Protein 3OMS (pdb70)

Sequence (124 aa):
QKITTFLLFEGKAEEANFYTSLFDQSEIVSISSRYDENNGPGKEGTVIHHATFTLNGQQEFCIDSYVNHNFTFTPASLYVTCEETEEEIDTVFHHKLAQDGAILPLGSSYPFSKKFGWLNDKYGVSWQLTLA

B-factor: mean 37.19, std 12.02, range [14.44, 88.49]

Foldseek 3Di:
DPDAAEFAAACVVVVVLQQVLAPPKFWDDWDFDPPPDLADGGFTPDTWMDHNNGIYYGNDSDDDPDHDDQVAAEEEDADPVSQVVNVVSQCVCWAWCDWACDPVARTKGWIQGNRRHIYIYGYD

Structure (mmCIF, N/CA/C/O backbone):
data_3OMS
#
_entry.id   3OMS
#
_cell.length_a   62.302
_cell.length_b   62.302
_cell.length_c   90.654
_cell.angle_alpha   90.000
_cell.angle_beta   90.000
_cell.angle_gamma   90.000
#
_symmetry.space_group_name_H-M   'P 41 21 2'
#
loop_
_entity.id
_entity.type
_entity.pdbx_description
1 polymer 'PhnB protein'
2 non-polymer 1,2-ETHANEDIOL
3 water water
#
loop_
_atom_site.group_PDB
_atom_site.id
_atom_site.type_symbol
_atom_site.label_atom_id
_atom_site.label_alt_id
_atom_site.label_comp_id
_atom_site.label_asym_id
_atom_site.label_entity_id
_atom_site.label_seq_id
_atom_site.pdbx_PDB_ins_code
_atom_site.Cartn_x
_atom_site.Cartn_y
_atom_site.Cartn_z
_atom_site.occupancy
_atom_site.B_iso_or_equiv
_atom_site.auth_seq_id
_atom_site.auth_comp_id
_atom_site.auth_asym_id
_atom_site.auth_atom_id
_atom_site.pdbx_PDB_model_num
ATOM 1 N N . GLN A 1 9 ? 23.601 13.476 44.274 1.00 46.68 6 GLN A N 1
ATOM 2 C CA . GLN A 1 9 ? 22.204 13.019 44.825 1.00 43.43 6 GLN A CA 1
ATOM 3 C C . GLN A 1 9 ? 22.105 11.633 45.529 1.00 42.36 6 GLN A C 1
ATOM 4 O O .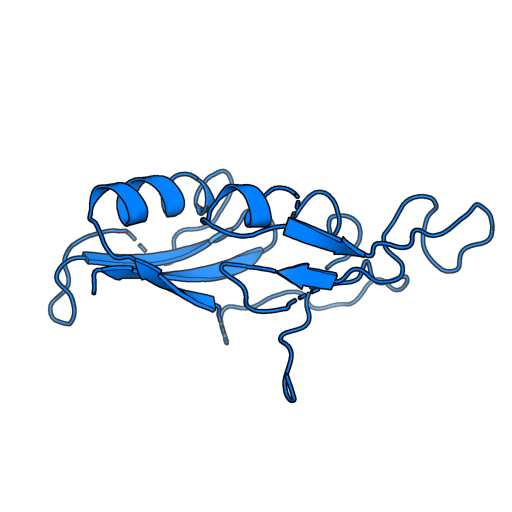 GLN A 1 9 ? 22.093 10.574 44.900 1.00 44.10 6 GLN A O 1
ATOM 10 N N . LYS A 1 10 ? 21.981 11.596 46.853 1.00 39.87 7 LYS A N 1
ATOM 11 C CA . LYS A 1 10 ? 22.041 10.319 47.543 1.00 39.09 7 LYS A CA 1
ATOM 12 C C . LYS A 1 10 ? 20.788 9.444 47.342 1.00 36.26 7 LYS A C 1
ATOM 13 O O . LYS A 1 10 ? 20.875 8.211 47.258 1.00 36.47 7 LYS A O 1
ATOM 19 N N . ILE A 1 11 ? 19.638 10.092 47.370 1.00 33.78 8 ILE A N 1
ATOM 20 C CA . ILE A 1 11 ? 18.346 9.419 47.228 1.00 31.01 8 ILE A CA 1
ATOM 21 C C . ILE A 1 11 ? 17.640 9.928 45.971 1.00 28.69 8 ILE A C 1
ATOM 22 O O . ILE A 1 11 ? 17.436 11.166 45.748 1.00 28.50 8 ILE A O 1
ATOM 27 N N . THR A 1 12 ? 17.357 8.971 45.098 1.00 26.17 9 THR A N 1
ATOM 28 C CA . THR A 1 12 ? 16.736 9.230 43.830 1.00 25.33 9 THR A CA 1
ATOM 29 C C . THR A 1 12 ? 15.405 8.506 43.734 1.00 24.20 9 THR A C 1
ATOM 30 O O . THR A 1 12 ? 15.333 7.279 43.914 1.00 24.82 9 THR A O 1
ATOM 34 N N . THR A 1 13 ? 14.361 9.252 43.464 1.00 22.97 10 THR A N 1
ATOM 35 C CA . THR A 1 13 ? 13.050 8.642 43.274 1.00 22.95 10 THR A CA 1
ATOM 36 C C . THR A 1 13 ? 13.004 7.882 41.928 1.00 22.87 10 THR A C 1
ATOM 37 O O . THR A 1 13 ? 13.459 8.400 40.905 1.00 22.91 10 THR A O 1
ATOM 41 N N . PHE A 1 14 ? 12.489 6.634 41.955 1.00 22.12 11 PHE A N 1
ATOM 42 C CA . PHE A 1 14 ? 12.707 5.613 40.938 1.00 21.31 11 PHE A CA 1
ATOM 43 C C . PHE A 1 14 ? 11.324 5.045 40.574 1.00 24.19 11 PHE A C 1
ATOM 44 O O . PHE A 1 14 ? 10.577 4.500 41.438 1.00 23.80 11 PHE A O 1
ATOM 52 N N . LEU A 1 15 ? 10.963 5.206 39.301 1.00 23.53 12 LEU A N 1
ATOM 53 C CA A LEU A 1 15 ? 9.660 4.802 38.815 0.60 24.43 12 LEU A CA 1
ATOM 54 C CA B LEU A 1 15 ? 9.656 4.795 38.798 0.40 24.34 12 LEU A CA 1
ATOM 55 C C . LEU A 1 15 ? 9.760 3.556 37.920 1.00 25.16 12 LEU A C 1
ATOM 56 O O . LEU A 1 15 ? 10.522 3.521 36.946 1.00 25.74 12 LEU A O 1
ATOM 73 N N . PHE A 1 17 ? 7.728 1.301 35.400 1.00 28.87 14 PHE A N 1
ATOM 74 C CA . PHE A 1 17 ? 6.662 1.203 34.424 1.00 29.95 14 PHE A CA 1
ATOM 75 C C . PHE A 1 17 ? 6.667 -0.199 33.827 1.00 31.90 14 PHE A C 1
ATOM 76 O O . PHE A 1 17 ? 7.564 -1.013 34.122 1.00 32.02 14 PHE A O 1
ATOM 84 N N . GLU A 1 18 ? 5.644 -0.529 33.020 1.00 34.61 15 GLU A N 1
ATOM 85 C CA . GLU A 1 18 ? 5.631 -1.799 32.271 1.00 36.92 15 GLU A CA 1
ATOM 86 C C . GLU A 1 18 ? 5.468 -1.579 30.756 1.00 38.29 15 GLU A C 1
ATOM 87 O O . GLU A 1 18 ? 4.661 -2.250 30.097 1.00 40.09 15 GLU A O 1
ATOM 93 N N . GLY A 1 19 ? 6.248 -0.657 30.203 1.00 37.51 16 GLY A N 1
ATOM 94 C CA . GLY A 1 19 ? 6.211 -0.399 28.761 1.00 38.60 16 GLY A CA 1
ATOM 95 C C . GLY A 1 19 ? 6.076 1.055 28.393 1.00 36.48 16 GLY A C 1
ATOM 96 O O . GLY A 1 19 ? 6.283 1.395 27.252 1.00 38.59 16 GLY A O 1
ATOM 97 N N . LYS A 1 20 ? 5.746 1.909 29.340 1.00 33.82 17 LYS A N 1
ATOM 98 C CA . LYS A 1 20 ? 5.508 3.324 29.065 1.00 33.15 17 LYS A CA 1
ATOM 99 C C . LYS A 1 20 ? 6.600 4.295 29.590 1.00 31.21 17 LYS A C 1
ATOM 100 O O . LYS A 1 20 ? 6.380 5.512 29.565 1.00 30.09 17 LYS A O 1
ATOM 106 N N . ALA A 1 21 ? 7.744 3.776 30.049 1.00 29.47 18 ALA A N 1
ATOM 107 C CA . ALA A 1 21 ? 8.753 4.622 30.712 1.00 29.32 18 ALA A CA 1
ATOM 108 C C . ALA A 1 21 ? 9.164 5.782 29.795 1.00 28.89 18 ALA A C 1
ATOM 109 O O . ALA A 1 21 ? 9.233 6.939 30.207 1.00 28.42 18 ALA A O 1
ATOM 111 N N . GLU A 1 22 ? 9.487 5.449 28.545 1.00 31.84 19 GLU A N 1
ATOM 112 C CA . GLU A 1 22 ? 10.067 6.439 27.652 1.00 31.26 19 GLU A CA 1
ATOM 113 C C . GLU A 1 22 ? 9.021 7.510 27.330 1.00 31.96 19 GLU A C 1
ATOM 114 O O . GLU A 1 22 ? 9.323 8.716 27.395 1.00 31.09 19 GLU A O 1
ATOM 120 N N . GLU A 1 23 ? 7.790 7.079 26.997 1.00 31.52 20 GLU A N 1
ATOM 121 C CA . GLU A 1 23 ? 6.720 8.030 26.753 1.00 32.69 20 GLU A CA 1
ATOM 122 C C . GLU A 1 23 ? 6.491 8.925 27.982 1.00 30.47 20 GLU A C 1
ATOM 123 O O . GLU A 1 23 ? 6.292 10.135 27.867 1.00 29.39 20 GLU A O 1
ATOM 129 N N . ALA A 1 24 ? 6.513 8.312 29.159 1.00 30.21 21 ALA A N 1
ATOM 130 C CA . ALA A 1 24 ? 6.237 9.020 30.402 1.00 29.01 21 ALA A CA 1
ATOM 131 C C . ALA A 1 24 ? 7.282 10.053 30.677 1.00 27.85 21 ALA A C 1
ATOM 132 O O . ALA A 1 24 ? 6.973 11.230 30.971 1.00 27.82 21 ALA A O 1
ATOM 142 N N . ASN A 1 26 ? 9.356 11.458 28.442 1.00 30.57 23 ASN A N 1
ATOM 143 C CA . ASN A 1 26 ? 9.207 12.537 27.470 1.00 33.03 23 ASN A CA 1
ATOM 144 C C . ASN A 1 26 ? 8.090 13.507 27.877 1.00 32.17 23 ASN A C 1
ATOM 145 O O . ASN A 1 26 ? 8.229 14.733 27.745 1.00 33.61 23 ASN A O 1
ATOM 150 N N . PHE A 1 27 ? 7.004 12.964 28.414 1.00 31.61 24 PHE A N 1
ATOM 151 C CA . PHE A 1 27 ? 5.880 13.786 28.894 1.00 31.06 24 PHE A CA 1
ATOM 152 C C . PHE A 1 27 ? 6.294 14.622 30.072 1.00 30.29 24 PHE A C 1
ATOM 153 O O . PHE A 1 27 ? 6.128 15.849 30.044 1.00 30.70 24 PHE A O 1
ATOM 161 N N . TYR A 1 28 ? 6.918 14.001 31.078 1.00 28.46 25 TYR A N 1
ATOM 162 C CA . TYR A 1 28 ? 7.251 14.729 32.323 1.00 28.01 25 TYR A CA 1
ATOM 163 C C . TYR A 1 28 ? 8.271 15.835 32.088 1.00 29.01 25 TYR A C 1
ATOM 164 O O . TYR A 1 28 ? 8.148 16.940 32.607 1.00 29.50 25 TYR A O 1
ATOM 173 N N . THR A 1 29 ? 9.281 15.548 31.286 1.00 30.12 26 THR A N 1
ATOM 174 C CA . THR A 1 29 ? 10.314 16.532 31.064 1.00 31.09 26 THR A CA 1
ATOM 175 C C . THR A 1 29 ? 9.783 17.732 30.250 1.00 33.17 26 THR A C 1
ATOM 176 O O . THR A 1 29 ? 10.418 18.766 30.221 1.00 34.14 26 THR A O 1
ATOM 180 N N . SER A 1 30 ? 8.622 17.608 29.615 1.00 35.07 27 SER A N 1
ATOM 181 C CA . SER A 1 30 ? 8.000 18.755 28.924 1.00 36.87 27 SER A CA 1
ATOM 182 C C . SER A 1 30 ? 7.222 19.728 29.835 1.00 38.12 27 SER A C 1
ATOM 183 O O . SER A 1 30 ? 6.819 20.825 29.383 1.00 39.57 27 SER A O 1
ATOM 186 N N . LEU A 1 31 ? 7.028 19.369 31.102 1.00 36.42 28 LEU A N 1
ATOM 187 C CA . LEU A 1 31 ? 6.110 20.076 31.981 1.00 37.52 28 LEU A CA 1
ATOM 188 C C . LEU A 1 31 ? 6.783 21.110 32.843 1.00 39.38 28 LEU A C 1
ATOM 189 O O . LEU A 1 31 ? 6.119 21.993 33.377 1.00 39.05 28 LEU A O 1
ATOM 194 N N . PHE A 1 32 ? 8.101 20.976 33.028 1.00 39.78 29 PHE A N 1
ATOM 195 C CA . PHE A 1 32 ? 8.827 21.837 33.938 1.00 40.62 29 PHE A CA 1
ATOM 196 C C . PHE A 1 32 ? 10.073 22.387 33.268 1.00 42.00 29 PHE A C 1
ATOM 197 O O . PHE A 1 32 ? 10.665 21.755 32.377 1.00 41.30 29 PHE A O 1
ATOM 205 N N . ASP A 1 33 ? 10.465 23.574 33.706 1.00 43.49 30 ASP A N 1
ATOM 206 C CA . ASP A 1 33 ? 11.706 24.160 33.259 1.00 45.22 30 ASP A CA 1
ATOM 207 C C . ASP A 1 33 ? 12.867 23.295 33.711 1.00 43.22 30 ASP A C 1
ATOM 208 O O . ASP A 1 33 ? 12.789 22.680 34.779 1.00 40.73 30 ASP A O 1
ATOM 213 N N . GLN A 1 34 ? 13.930 23.290 32.895 1.00 42.52 31 GLN A N 1
ATOM 214 C CA . GLN A 1 34 ? 15.206 22.637 33.205 1.00 41.55 31 GLN A CA 1
ATOM 215 C C . GLN A 1 34 ? 15.010 21.172 33.532 1.00 37.14 31 GLN A C 1
ATOM 216 O O . GLN A 1 34 ? 15.479 20.646 34.559 1.00 35.09 31 GLN A O 1
ATOM 222 N N . SER A 1 35 ? 14.328 20.515 32.602 1.00 34.35 32 SER A N 1
ATOM 223 C CA . SER A 1 35 ? 14.056 19.096 32.714 1.00 32.24 32 SER A CA 1
ATOM 224 C C . SER A 1 35 ? 14.463 18.422 31.413 1.00 32.59 32 SER A C 1
ATOM 225 O O . SER A 1 35 ? 14.019 18.827 30.312 1.00 33.61 32 SER A O 1
ATOM 228 N N . GLU A 1 36 ? 15.303 17.405 31.498 1.00 31.33 33 GLU A N 1
ATOM 229 C CA . GLU A 1 36 ? 15.694 16.690 30.279 1.00 31.61 33 GLU A CA 1
ATOM 230 C C . GLU A 1 36 ? 16.037 15.252 30.535 1.00 29.87 33 GLU A C 1
ATOM 231 O O . GLU A 1 36 ? 16.369 14.849 31.661 1.00 28.73 33 GLU A O 1
ATOM 237 N N . ILE A 1 37 ? 15.965 14.474 29.477 1.00 29.38 34 ILE A N 1
ATOM 238 C CA . ILE A 1 37 ? 16.479 13.131 29.520 1.00 29.67 34 ILE A CA 1
ATOM 239 C C . ILE A 1 37 ? 18.001 13.202 29.544 1.00 27.47 34 ILE A C 1
ATOM 240 O O . ILE A 1 37 ? 18.589 13.969 28.807 1.00 27.76 34 ILE A O 1
ATOM 245 N N . VAL A 1 38 ? 18.591 12.499 30.508 1.00 26.40 35 VAL A N 1
ATOM 246 C CA . VAL A 1 38 ? 20.051 12.431 30.692 1.00 27.82 35 VAL A CA 1
ATOM 247 C C . VAL A 1 38 ? 20.658 11.225 29.956 1.00 28.29 35 VAL A C 1
ATOM 248 O O . VAL A 1 38 ? 21.642 11.356 29.198 1.00 29.63 35 VAL A O 1
ATOM 252 N N . SER A 1 39 ? 20.093 10.046 30.227 1.00 28.25 36 SER A N 1
ATOM 253 C CA . SER A 1 39 ? 20.589 8.784 29.671 1.00 29.67 36 SER A CA 1
ATOM 254 C C . SER A 1 39 ? 19.444 7.824 29.491 1.00 29.77 36 SER A C 1
ATOM 255 O O . SER A 1 39 ? 18.471 7.851 30.269 1.00 28.22 36 SER A O 1
ATOM 258 N N . ILE A 1 40 ? 19.539 6.964 28.486 1.00 30.08 37 ILE A N 1
ATOM 259 C CA . ILE A 1 40 ? 18.472 5.963 28.271 1.00 30.61 37 ILE A CA 1
ATOM 260 C C . ILE A 1 40 ? 19.071 4.765 27.571 1.00 32.92 37 ILE A C 1
ATOM 261 O O . ILE A 1 40 ? 19.794 4.928 26.569 1.00 33.39 37 ILE A O 1
ATOM 266 N N . SER A 1 41 ? 18.858 3.566 28.117 1.00 33.62 38 SER A N 1
ATOM 267 C CA A SER A 1 41 ? 19.213 2.335 27.397 0.60 36.66 38 SER A CA 1
ATOM 268 C CA B SER A 1 41 ? 19.225 2.336 27.411 0.40 35.88 38 SER A CA 1
ATOM 269 C C . SER A 1 41 ? 17.953 1.492 27.230 1.00 36.79 38 SER A C 1
ATOM 270 O O . SER A 1 41 ? 17.081 1.477 28.110 1.00 34.73 38 SER A O 1
ATOM 275 N N . ARG A 1 42 ? 17.848 0.841 26.066 1.00 39.12 39 ARG A N 1
ATOM 276 C CA . ARG A 1 42 ? 16.658 0.106 25.640 1.00 39.93 39 ARG A CA 1
ATOM 277 C C . ARG A 1 42 ? 17.017 -1.322 25.291 1.00 42.78 39 ARG A C 1
ATOM 278 O O . ARG A 1 42 ? 18.100 -1.575 24.772 1.00 42.59 39 ARG A O 1
ATOM 286 N N . TYR A 1 43 ? 16.085 -2.239 25.545 1.00 43.90 40 TYR A N 1
ATOM 287 C CA . TYR A 1 43 ? 16.308 -3.646 25.312 1.00 47.81 40 TYR A CA 1
ATOM 288 C C . TYR A 1 43 ? 16.425 -3.880 23.821 1.00 50.66 40 TYR A C 1
ATOM 289 O O . TYR A 1 43 ? 15.602 -3.368 23.046 1.00 50.83 40 TYR A O 1
ATOM 298 N N . ASP A 1 44 ? 17.441 -4.633 23.432 1.00 55.43 41 ASP A N 1
ATOM 299 C CA . ASP A 1 44 ? 17.541 -5.113 22.041 1.00 59.54 41 ASP A CA 1
ATOM 300 C C . ASP A 1 44 ? 16.675 -6.366 21.838 1.00 62.60 41 ASP A C 1
ATOM 301 O O . ASP A 1 44 ? 15.832 -6.683 22.681 1.00 60.84 41 ASP A O 1
ATOM 306 N N . GLU A 1 45 ? 16.908 -7.080 20.721 1.00 66.80 42 GLU A N 1
ATOM 307 C CA . GLU A 1 45 ? 16.083 -8.237 20.288 1.00 70.43 42 GLU A CA 1
ATOM 308 C C . GLU A 1 45 ? 16.039 -9.457 21.240 1.00 71.35 42 GLU A C 1
ATOM 309 O O . GLU A 1 45 ? 15.070 -10.236 21.196 1.00 72.63 42 GLU A O 1
ATOM 315 N N . ASN A 1 46 ? 17.071 -9.608 22.082 1.00 70.96 43 ASN A N 1
ATOM 316 C CA A ASN A 1 46 ? 17.182 -10.763 22.984 0.60 72.05 43 ASN A CA 1
ATOM 317 C CA B ASN A 1 46 ? 17.214 -10.754 22.991 0.40 71.65 43 ASN A CA 1
ATOM 318 C C . ASN A 1 46 ? 16.852 -10.474 24.469 1.00 69.45 43 ASN A C 1
ATOM 319 O O . ASN A 1 46 ? 17.259 -11.228 25.368 1.00 70.39 43 ASN A O 1
ATOM 328 N N . GLY A 1 47 ? 16.107 -9.395 24.736 1.00 65.66 44 GLY A N 1
ATOM 329 C CA . GLY A 1 47 ? 15.535 -9.185 26.070 1.00 63.33 44 GLY A CA 1
ATOM 330 C C . GLY A 1 47 ? 16.501 -9.070 27.244 1.00 61.60 44 GLY A C 1
ATOM 331 O O . GLY A 1 47 ? 17.662 -8.723 27.047 1.00 61.90 44 GLY A O 1
ATOM 332 N N . PRO A 1 48 ? 16.047 -9.408 28.475 1.00 59.65 45 PRO A N 1
ATOM 333 C CA . PRO A 1 48 ? 14.791 -10.026 28.910 1.00 58.89 45 PRO A CA 1
ATOM 334 C C . PRO A 1 48 ? 13.495 -9.197 28.782 1.00 56.98 45 PRO A C 1
ATOM 335 O O . PRO A 1 48 ? 12.408 -9.773 28.744 1.00 57.24 45 PRO A O 1
ATOM 339 N N . GLY A 1 49 ? 13.583 -7.872 28.733 1.00 53.29 46 GLY A N 1
ATOM 340 C CA . GLY A 1 49 ? 12.393 -7.049 28.443 1.00 51.66 46 GLY A CA 1
ATOM 341 C C . GLY A 1 49 ? 12.076 -6.975 26.947 1.00 52.43 46 GLY A C 1
ATOM 342 O O . GLY A 1 49 ? 12.884 -7.320 26.109 1.00 52.12 46 GLY A O 1
ATOM 343 N N . LYS A 1 50 ? 10.880 -6.510 26.617 1.00 52.82 47 LYS A N 1
ATOM 344 C CA . LYS A 1 50 ? 10.452 -6.413 25.208 1.00 54.63 47 LYS A CA 1
ATOM 345 C C . LYS A 1 50 ? 11.319 -5.398 24.484 1.00 53.26 47 LYS A C 1
ATOM 346 O O . LYS A 1 50 ? 11.809 -4.437 25.099 1.00 50.10 47 LYS A O 1
ATOM 352 N N . GLU A 1 51 ? 11.509 -5.618 23.184 1.00 54.64 48 GLU A N 1
ATOM 353 C CA . GLU A 1 51 ? 12.473 -4.836 22.409 1.00 54.24 48 GLU A CA 1
ATOM 354 C C . GLU A 1 51 ? 12.011 -3.409 22.334 1.00 51.24 48 GLU A C 1
ATOM 355 O O . GLU A 1 51 ? 10.824 -3.148 22.201 1.00 50.87 48 GLU A O 1
ATOM 361 N N . GLY A 1 52 ? 12.952 -2.480 22.490 1.00 50.09 49 GLY A N 1
ATOM 362 C CA . GLY A 1 52 ? 12.635 -1.034 22.536 1.00 46.93 49 GLY A CA 1
ATOM 363 C C . GLY A 1 52 ? 12.218 -0.437 23.877 1.00 43.09 49 GLY A C 1
ATOM 364 O O . GLY A 1 52 ? 12.175 0.781 24.011 1.00 40.79 49 GLY A O 1
ATOM 365 N N . THR A 1 53 ? 11.860 -1.276 24.852 1.00 41.98 50 THR A N 1
ATOM 366 C CA . THR A 1 53 ? 11.497 -0.785 26.179 1.00 39.01 50 THR A CA 1
ATOM 367 C C . THR A 1 53 ? 12.760 -0.400 26.970 1.00 37.54 50 THR A C 1
ATOM 368 O O . THR A 1 53 ? 13.882 -0.827 26.634 1.00 39.33 50 THR A O 1
ATOM 372 N N . VAL A 1 54 ? 12.563 0.378 28.034 1.00 35.63 51 VAL A N 1
ATOM 373 C CA . VAL A 1 54 ? 13.683 0.948 28.801 1.00 34.56 51 VAL A CA 1
ATOM 374 C C . VAL A 1 54 ? 14.304 -0.052 29.790 1.00 34.36 51 VAL A C 1
ATOM 375 O O . VAL A 1 54 ? 13.646 -0.542 30.736 1.00 34.28 51 VAL A O 1
ATOM 379 N N . ILE A 1 55 ? 15.582 -0.337 29.588 1.00 34.63 52 ILE A N 1
ATOM 380 C CA . ILE A 1 55 ? 16.373 -1.034 30.577 1.00 35.03 52 ILE A CA 1
ATOM 381 C C . ILE A 1 55 ? 16.554 -0.150 31.816 1.00 33.67 52 ILE A C 1
ATOM 382 O O . ILE A 1 55 ? 16.237 -0.539 32.948 1.00 32.40 52 ILE A O 1
ATOM 387 N N . HIS A 1 56 ? 17.096 1.045 31.586 1.00 32.87 53 HIS A N 1
ATOM 388 C CA A HIS A 1 56 ? 17.244 2.050 32.627 0.70 32.08 53 HIS A CA 1
ATOM 389 C CA B HIS A 1 56 ? 17.115 2.061 32.597 0.30 31.52 53 HIS A CA 1
ATOM 390 C C . HIS A 1 56 ? 17.310 3.405 31.942 1.00 30.85 53 HIS A C 1
ATOM 391 O O . HIS A 1 56 ? 17.843 3.497 30.833 1.00 30.05 53 HIS A O 1
ATOM 404 N N . ALA A 1 57 ? 16.763 4.420 32.598 1.00 29.36 54 ALA A N 1
ATO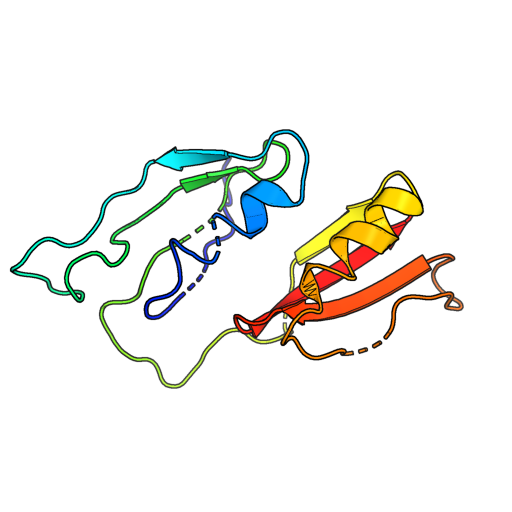M 405 C CA . ALA A 1 57 ? 16.866 5.809 32.136 1.00 28.13 54 ALA A CA 1
ATOM 406 C C . ALA A 1 57 ? 16.934 6.752 33.329 1.00 27.39 54 ALA A C 1
ATOM 407 O O . ALA A 1 57 ? 16.307 6.494 34.385 1.00 26.56 54 ALA A O 1
ATOM 409 N N . THR A 1 58 ? 17.699 7.838 33.159 1.00 27.39 55 THR A N 1
ATOM 410 C CA . THR A 1 58 ? 17.821 8.918 34.144 1.00 27.15 55 THR A CA 1
ATOM 411 C C . THR A 1 58 ? 17.373 10.182 33.476 1.00 27.63 55 THR A C 1
ATOM 412 O O . THR A 1 58 ? 17.706 10.438 32.327 1.00 27.32 55 THR A O 1
ATOM 416 N N . PHE A 1 59 ? 16.570 10.973 34.188 1.00 26.06 56 PHE A N 1
ATOM 417 C CA . PHE A 1 59 ? 16.118 12.266 33.680 1.00 27.00 56 PHE A CA 1
ATOM 418 C C . PHE A 1 59 ? 16.041 13.240 34.802 1.00 26.95 56 PHE A C 1
ATOM 419 O O . PHE A 1 59 ? 15.984 12.839 35.977 1.00 28.07 56 PHE A O 1
ATOM 427 N N . THR A 1 60 ? 16.000 14.532 34.476 1.00 26.99 57 THR A N 1
ATOM 428 C CA . THR A 1 60 ? 15.851 15.538 35.506 1.00 26.45 57 THR A CA 1
ATOM 429 C C . THR A 1 60 ? 14.452 16.196 35.393 1.00 26.73 57 THR A C 1
ATOM 430 O O . THR A 1 60 ? 13.879 16.295 34.311 1.00 26.40 57 THR A O 1
ATOM 434 N N . LEU A 1 61 ? 13.907 16.584 36.548 1.00 25.90 58 LEU A N 1
ATOM 435 C CA . LEU A 1 61 ? 12.783 17.481 36.621 1.00 26.35 58 LEU A CA 1
ATOM 436 C C . LEU A 1 61 ? 13.226 18.671 37.452 1.00 27.16 58 LEU A C 1
ATOM 437 O O . LEU A 1 61 ? 13.586 18.542 38.643 1.00 26.30 58 LEU A O 1
ATOM 442 N N . ASN A 1 62 ? 13.296 19.827 36.798 1.00 29.29 59 ASN A N 1
ATOM 443 C CA . ASN A 1 62 ? 13.858 21.032 37.385 1.00 31.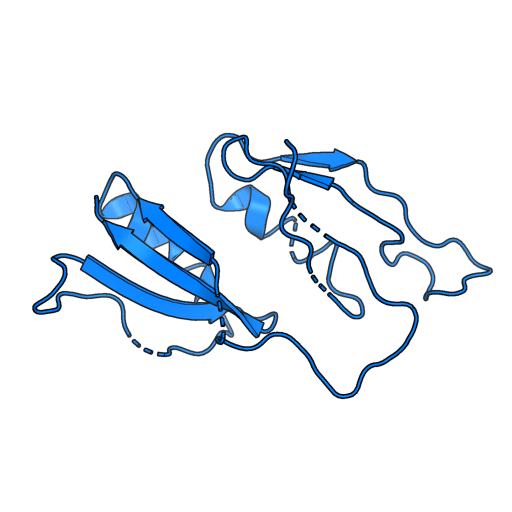13 59 ASN A CA 1
ATOM 444 C C . ASN A 1 62 ? 15.181 20.775 38.044 1.00 31.54 59 ASN A C 1
ATOM 445 O O . ASN A 1 62 ? 15.401 21.215 39.171 1.00 32.11 59 ASN A O 1
ATOM 450 N N . GLY A 1 63 ? 16.072 20.062 37.370 1.00 30.44 60 GLY A N 1
ATOM 451 C CA . GLY A 1 63 ? 17.412 19.880 37.902 1.00 32.65 60 GLY A CA 1
ATOM 452 C C . GLY A 1 63 ? 17.558 18.658 38.813 1.00 31.01 60 GLY A C 1
ATOM 453 O O . GLY A 1 63 ? 18.670 18.252 39.047 1.00 32.18 60 GLY A O 1
ATOM 454 N N . GLN A 1 64 ? 16.446 18.101 39.317 1.00 28.75 61 GLN A N 1
ATOM 455 C CA A GLN A 1 64 ? 16.482 16.956 40.234 0.50 28.02 61 GLN A CA 1
ATOM 456 C CA B GLN A 1 64 ? 16.477 16.953 40.229 0.50 27.80 61 GLN A CA 1
ATOM 457 C C . GLN A 1 64 ? 16.452 15.671 39.429 1.00 25.85 61 GLN A C 1
ATOM 458 O O . GLN A 1 64 ? 15.624 15.524 38.567 1.00 25.50 61 GLN A O 1
ATOM 469 N N . GLU A 1 65 ? 17.351 14.756 39.722 1.00 26.31 62 GLU A N 1
ATOM 470 C CA . GLU A 1 65 ? 17.403 13.504 38.986 1.00 27.79 62 GLU A CA 1
ATOM 471 C C . GLU A 1 65 ? 16.319 12.562 39.469 1.00 26.02 62 GLU A C 1
ATOM 472 O O . GLU A 1 65 ? 16.087 12.459 40.684 1.00 25.17 62 GLU A O 1
ATOM 478 N N . PHE A 1 66 ? 15.690 11.905 38.504 1.00 24.01 63 PHE A N 1
ATOM 479 C CA . PHE A 1 66 ? 14.758 10.790 38.663 1.00 23.13 63 PHE A CA 1
ATOM 480 C C . PHE A 1 66 ? 15.263 9.633 37.811 1.00 24.76 63 PHE A C 1
ATOM 481 O O . PHE A 1 66 ? 16.006 9.840 36.852 1.00 25.19 63 PHE A O 1
ATOM 497 N N . CYS A 1 68 ? 13.951 5.834 35.904 1.00 26.66 65 CYS A N 1
ATOM 498 C CA . CYS A 1 68 ? 12.848 4.915 35.572 1.00 26.45 65 CYS A CA 1
ATOM 499 C C . CYS A 1 68 ? 13.340 3.737 34.800 1.00 27.30 65 CYS A C 1
ATOM 500 O O . CYS A 1 68 ? 14.450 3.730 34.265 1.00 28.00 65 CYS A O 1
ATOM 503 N N . ILE A 1 69 ? 12.519 2.677 34.817 1.00 28.70 66 ILE A N 1
ATOM 504 C CA . ILE A 1 69 ? 12.708 1.514 34.000 1.00 28.39 66 ILE A CA 1
ATOM 505 C C . ILE A 1 69 ? 11.360 1.040 33.453 1.00 29.29 66 ILE A C 1
ATOM 506 O O . ILE A 1 69 ? 10.323 1.407 34.001 1.00 29.27 66 ILE A O 1
ATOM 511 N N . ASP A 1 70 ? 11.407 0.176 32.419 1.00 30.22 67 ASP A N 1
ATOM 512 C CA . ASP A 1 70 ? 10.286 -0.686 32.034 1.00 30.92 67 ASP A CA 1
ATOM 513 C C . ASP A 1 70 ? 10.609 -2.059 32.562 1.00 31.83 67 ASP A C 1
ATOM 514 O O . ASP A 1 70 ? 11.579 -2.734 32.110 1.00 34.53 67 ASP A O 1
ATOM 519 N N . SER A 1 71 ? 9.840 -2.479 33.561 1.00 32.89 68 SER A N 1
ATOM 520 C CA . SER A 1 71 ? 10.012 -3.802 34.134 1.00 35.34 68 SER A CA 1
ATOM 521 C C . SER A 1 71 ? 9.902 -4.958 33.099 1.00 38.42 68 SER A C 1
ATOM 522 O O . SER A 1 71 ? 8.946 -5.025 32.338 1.00 37.15 68 SER A O 1
ATOM 525 N N . TYR A 1 72 ? 10.863 -5.874 33.091 1.00 41.80 69 TYR A N 1
ATOM 526 C CA . TYR A 1 72 ? 10.723 -7.074 32.218 1.00 47.16 69 TYR A CA 1
ATOM 527 C C . TYR A 1 72 ? 9.790 -8.155 32.793 1.00 49.57 69 TYR A C 1
ATOM 528 O O . TYR A 1 72 ? 9.584 -9.193 32.169 1.00 52.53 69 TYR A O 1
ATOM 537 N N . VAL A 1 73 ? 9.235 -7.909 33.973 1.00 49.36 70 VAL A N 1
ATOM 538 C CA . VAL A 1 73 ? 8.295 -8.820 34.624 1.00 51.45 70 VAL A CA 1
ATOM 539 C C . VAL A 1 73 ? 7.000 -8.066 34.824 1.00 50.30 70 VAL A C 1
ATOM 540 O O . VAL A 1 73 ? 7.033 -6.910 35.240 1.00 47.90 70 VAL A O 1
ATOM 544 N N . ASN A 1 74 ? 5.866 -8.709 34.573 1.00 52.01 71 ASN A N 1
ATOM 545 C CA . ASN A 1 74 ? 4.575 -8.106 34.901 1.00 51.29 71 ASN A CA 1
ATOM 546 C C . ASN A 1 74 ? 4.310 -8.296 36.381 1.00 50.21 71 ASN A C 1
ATOM 547 O O . ASN A 1 74 ? 4.370 -9.416 36.877 1.00 52.10 71 ASN A O 1
ATOM 552 N N . HIS A 1 75 ? 3.998 -7.211 37.083 1.00 46.47 72 HIS A N 1
ATOM 553 C CA . HIS A 1 75 ? 3.738 -7.284 38.526 1.00 45.16 72 HIS A CA 1
ATOM 554 C C . HIS A 1 75 ? 2.257 -7.170 38.833 1.00 45.38 72 HIS A C 1
ATOM 555 O O . HIS A 1 75 ? 1.475 -6.696 37.991 1.00 45.25 72 HIS A O 1
ATOM 562 N N . ASN A 1 76 ? 1.846 -7.626 40.015 1.00 45.81 73 ASN A N 1
ATOM 563 C CA . ASN A 1 76 ? 0.446 -7.500 40.413 1.00 46.89 73 ASN A CA 1
ATOM 564 C C . ASN A 1 76 ? 0.117 -6.149 41.090 1.00 44.51 73 ASN A C 1
ATOM 565 O O . ASN A 1 76 ? -0.990 -5.932 41.566 1.00 45.77 73 ASN A O 1
ATOM 570 N N . PHE A 1 77 ? 1.057 -5.206 41.052 1.00 41.20 74 PHE A N 1
ATOM 571 C CA . PHE A 1 77 ? 0.852 -3.866 41.622 1.00 37.24 74 PHE A CA 1
ATOM 572 C C . PHE A 1 77 ? 1.247 -2.827 40.610 1.00 35.66 74 PHE A C 1
ATOM 573 O O . PHE A 1 77 ? 1.939 -3.123 39.606 1.00 35.15 74 PHE A O 1
ATOM 581 N N . THR A 1 78 ? 0.887 -1.576 40.892 1.00 33.79 75 THR A N 1
ATOM 582 C CA . THR A 1 78 ? 1.433 -0.448 40.145 1.00 32.56 75 THR A CA 1
ATOM 583 C C . THR A 1 78 ? 1.506 0.735 41.101 1.00 30.48 75 THR A C 1
ATOM 584 O O . THR A 1 78 ? 1.504 0.541 42.320 1.00 30.26 75 THR A O 1
ATOM 588 N N . PHE A 1 79 ? 1.559 1.945 40.567 1.00 28.14 76 PHE A N 1
ATOM 589 C CA . PHE A 1 79 ? 1.656 3.133 41.385 1.00 27.80 76 PHE A CA 1
ATOM 590 C C . PHE A 1 79 ? 0.428 3.292 42.208 1.00 28.46 76 PHE A C 1
ATOM 591 O O . PHE A 1 79 ? -0.676 2.900 41.763 1.00 27.05 76 PHE A O 1
ATOM 599 N N . THR A 1 80 ? 0.600 3.812 43.432 1.00 28.07 77 THR A N 1
ATOM 600 C CA . THR A 1 80 ? -0.536 4.184 44.263 1.00 28.55 77 THR A CA 1
ATOM 601 C C . THR A 1 80 ? -0.317 5.625 44.775 1.00 27.75 77 THR A C 1
ATOM 602 O O . THR A 1 80 ? 0.795 6.163 44.660 1.00 26.95 77 THR A O 1
ATOM 606 N N . PRO A 1 81 ? -1.358 6.226 45.350 1.00 27.08 78 PRO A N 1
ATOM 607 C CA . PRO A 1 81 ? -1.163 7.551 45.945 1.00 26.91 78 PRO A CA 1
ATOM 608 C C . PRO A 1 81 ? -0.372 7.562 47.242 1.00 27.12 78 PRO A C 1
ATOM 609 O O . PRO A 1 81 ? -0.116 8.646 47.758 1.00 26.53 78 PRO A O 1
ATOM 613 N N . ALA A 1 82 ? 0.057 6.396 47.754 1.00 26.26 79 ALA A N 1
ATOM 614 C CA . ALA A 1 82 ? 0.771 6.382 49.040 1.00 26.44 79 ALA A CA 1
ATOM 615 C C . ALA A 1 82 ? 2.135 7.114 48.920 1.00 25.50 79 ALA A C 1
ATOM 616 O O . ALA A 1 82 ? 2.619 7.671 49.909 1.00 26.13 79 ALA A O 1
ATOM 626 N N . SER A 1 84 ? 3.644 9.974 46.505 1.00 24.13 81 SER A N 1
ATOM 627 C CA . SER A 1 84 ? 3.305 10.962 45.476 1.00 23.28 81 SER A CA 1
ATOM 628 C C . SER A 1 84 ? 4.418 12.020 45.277 1.00 22.71 81 SER A C 1
ATOM 629 O O . SER A 1 84 ? 5.363 12.157 46.094 1.00 23.13 81 SER A O 1
ATOM 632 N N . LEU A 1 85 ? 4.298 12.722 44.163 1.00 23.79 82 LEU A N 1
ATOM 633 C CA . LEU A 1 85 ? 5.199 13.805 43.823 1.00 24.34 82 LEU A CA 1
ATOM 634 C C . LEU A 1 85 ? 4.503 15.156 44.058 1.00 24.69 82 LEU A C 1
ATOM 635 O O . LEU A 1 85 ? 3.515 15.480 43.405 1.00 24.68 82 LEU A O 1
ATOM 640 N N . TYR A 1 86 ? 5.021 15.896 45.021 1.00 25.25 83 TYR A N 1
ATOM 641 C CA . TYR A 1 86 ? 4.439 17.122 45.480 1.00 25.89 83 TYR A CA 1
ATOM 642 C C . TYR A 1 86 ? 5.176 18.267 44.794 1.00 28.07 83 TYR A C 1
ATOM 643 O O . TYR A 1 86 ? 6.393 18.462 45.022 1.00 27.64 83 TYR A O 1
ATOM 652 N N . VAL A 1 87 ? 4.426 19.014 43.980 1.00 28.76 84 VAL A N 1
ATOM 653 C CA . VAL A 1 87 ? 5.011 20.072 43.170 1.00 29.78 84 VAL A CA 1
ATOM 654 C C . VAL A 1 87 ? 4.640 21.442 43.688 1.00 30.47 84 VAL A C 1
ATOM 655 O O . VAL A 1 87 ? 3.483 21.739 43.876 1.00 29.90 84 VAL A O 1
ATOM 659 N N . THR A 1 88 ? 5.622 22.295 43.917 1.00 33.18 85 THR A N 1
ATOM 660 C CA . THR A 1 88 ? 5.312 23.653 44.333 1.00 36.22 85 THR A CA 1
ATOM 661 C C . THR A 1 88 ? 5.582 24.563 43.121 1.00 38.15 85 THR A C 1
ATOM 662 O O . THR A 1 88 ? 6.625 24.510 42.521 1.00 37.07 85 THR A O 1
ATOM 666 N N . CYS A 1 89 ? 4.558 25.300 42.715 1.00 40.66 86 CYS A N 1
ATOM 667 C CA . CYS A 1 89 ? 4.554 26.084 41.489 1.00 42.58 86 CYS A CA 1
ATOM 668 C C . CYS A 1 89 ? 4.692 27.539 41.937 1.00 46.07 86 CYS A C 1
ATOM 669 O O . CYS A 1 89 ? 4.197 27.903 43.016 1.00 46.63 86 CYS A O 1
ATOM 672 N N . GLU A 1 90 ? 5.359 28.371 41.134 1.00 48.98 87 GLU A N 1
ATOM 673 C CA A GLU A 1 90 ? 5.620 29.794 41.438 0.50 51.37 87 GLU A CA 1
ATOM 674 C CA B GLU A 1 90 ? 5.573 29.766 41.547 0.50 51.29 87 GLU A CA 1
ATOM 675 C C . GLU A 1 90 ? 4.428 30.685 41.093 1.00 52.46 87 GLU A C 1
ATOM 676 O O . GLU A 1 90 ? 4.183 31.739 41.741 1.00 54.35 87 GLU A O 1
ATOM 687 N N . THR A 1 91 ? 3.718 30.304 40.023 1.00 49.87 88 THR A N 1
ATOM 688 C CA . THR A 1 91 ? 2.598 31.110 39.512 1.00 50.82 88 THR A CA 1
ATOM 689 C C . THR A 1 91 ? 1.346 30.293 39.231 1.00 49.69 88 THR A C 1
ATOM 690 O O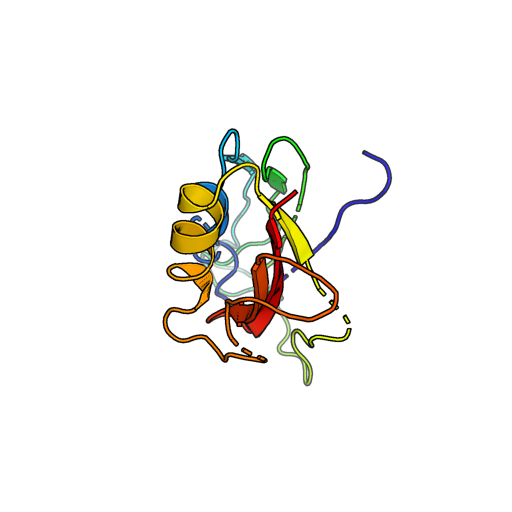 . THR A 1 91 ? 1.418 29.062 38.999 1.00 46.02 88 THR A O 1
ATOM 694 N N . GLU A 1 92 ? 0.219 30.997 39.312 1.00 50.97 89 GLU A N 1
ATOM 695 C CA . GLU A 1 92 ? -1.096 30.495 38.944 1.00 51.37 89 GLU A CA 1
ATOM 696 C C . GLU A 1 92 ? -1.092 29.917 37.544 1.00 49.75 89 GLU A C 1
ATOM 697 O O . GLU A 1 92 ? -1.622 28.834 37.318 1.00 48.34 89 GLU A O 1
ATOM 703 N N . GLU A 1 93 ? -0.473 30.620 36.609 1.00 50.38 90 GLU A N 1
ATOM 704 C CA . GLU A 1 93 ? -0.372 30.119 35.252 1.00 49.79 90 GLU A CA 1
ATOM 705 C C . GLU A 1 93 ? 0.316 28.770 35.205 1.00 45.95 90 GLU A C 1
ATOM 706 O O . GLU A 1 93 ? -0.143 27.864 34.511 1.00 42.42 90 GLU A O 1
ATOM 712 N N . GLU A 1 94 ? 1.427 28.632 35.937 1.00 43.47 91 GLU A N 1
ATOM 713 C CA . GLU A 1 94 ? 2.153 27.394 35.895 1.00 40.73 91 GLU A CA 1
ATOM 714 C C . GLU A 1 94 ? 1.293 26.267 36.477 1.00 37.44 91 GLU A C 1
ATOM 715 O O . GLU A 1 94 ? 1.254 25.188 35.910 1.00 35.06 91 GLU A O 1
ATOM 721 N N . ILE A 1 95 ? 0.651 26.489 37.620 1.00 37.24 92 ILE A N 1
ATOM 722 C CA . ILE A 1 95 ? -0.086 25.404 38.276 1.00 35.25 92 ILE A CA 1
ATOM 723 C C . ILE A 1 95 ? -1.280 24.990 37.406 1.00 34.67 92 ILE A C 1
ATOM 724 O O . ILE A 1 95 ? -1.546 23.784 37.217 1.00 32.14 92 ILE A O 1
ATOM 729 N N . ASP A 1 96 ? -1.953 25.978 36.814 1.00 36.53 93 ASP A N 1
ATOM 730 C CA . ASP A 1 96 ? -3.099 25.731 35.919 1.00 37.71 93 ASP A CA 1
ATOM 731 C C . ASP A 1 96 ? -2.682 24.884 34.732 1.00 37.28 93 ASP A C 1
ATOM 732 O O . ASP A 1 96 ? -3.356 23.897 34.387 1.00 36.90 93 ASP A O 1
ATOM 737 N N . THR A 1 97 ? -1.556 25.245 34.124 1.00 37.38 94 THR A N 1
ATOM 738 C CA . THR A 1 97 ? -1.060 24.537 32.952 1.00 37.58 94 THR A CA 1
ATOM 739 C C . THR A 1 97 ? -0.588 23.132 33.270 1.00 34.63 94 THR A C 1
ATOM 740 O O . THR A 1 97 ? -0.955 22.207 32.565 1.00 34.67 94 THR A O 1
ATOM 744 N N . VAL A 1 98 ? 0.226 22.959 34.310 1.00 33.83 95 VAL A N 1
ATOM 745 C CA . VAL A 1 98 ? 0.752 21.651 34.614 1.00 31.73 95 VAL A CA 1
ATOM 746 C C . VAL A 1 98 ? -0.361 20.708 35.088 1.00 30.08 95 VAL A C 1
ATOM 747 O O . VAL A 1 98 ? -0.395 19.538 34.719 1.00 28.94 95 VAL A O 1
ATOM 751 N N . PHE A 1 99 ? -1.245 21.195 35.936 1.00 29.04 96 PHE A N 1
ATOM 752 C CA . PHE A 1 99 ? -2.348 20.357 36.411 1.00 28.49 96 PHE A CA 1
ATOM 753 C C . PHE A 1 99 ? -3.176 19.802 35.229 1.00 28.63 96 PHE A C 1
ATOM 754 O O . PHE A 1 99 ? -3.439 18.600 35.164 1.00 27.41 96 PHE A O 1
ATOM 762 N N . HIS A 1 100 ? -3.579 20.692 34.327 1.00 30.10 97 HIS A N 1
ATOM 763 C CA A HIS A 1 100 ? -4.429 20.361 33.166 0.50 31.84 97 HIS A CA 1
ATOM 764 C CA B HIS A 1 100 ? -4.449 20.287 33.238 0.50 31.16 97 HIS A CA 1
ATOM 765 C C . HIS A 1 100 ? -3.736 19.337 32.279 1.00 30.89 97 HIS A C 1
ATOM 766 O O . HIS A 1 100 ? -4.352 18.411 31.802 1.00 29.15 97 HIS A O 1
ATOM 779 N N . LYS A 1 101 ? -2.427 19.507 32.106 1.00 29.41 98 LYS A N 1
ATOM 780 C CA . LYS A 1 101 ? -1.693 18.558 31.301 1.00 29.61 98 LYS A CA 1
ATOM 781 C C . LYS A 1 101 ? -1.669 17.178 31.966 1.00 28.25 98 LYS A C 1
ATOM 782 O O . LYS A 1 101 ? -1.909 16.165 31.307 1.00 28.82 98 LYS A O 1
ATOM 788 N N . LEU A 1 102 ? -1.335 17.143 33.258 1.00 26.80 99 LEU A N 1
ATOM 789 C CA . LEU A 1 102 ? -1.244 15.874 34.025 1.00 27.19 99 LEU A CA 1
ATOM 790 C C . LEU A 1 102 ? -2.601 15.179 34.186 1.00 27.71 99 LEU A C 1
ATOM 791 O O . LEU A 1 102 ? -2.670 13.945 34.281 1.00 27.07 99 LEU A O 1
ATOM 796 N N . ALA A 1 103 ? -3.680 15.976 34.213 1.00 28.06 100 ALA A N 1
ATOM 797 C CA . ALA A 1 103 ? -5.038 15.439 34.316 1.00 28.88 100 ALA A CA 1
ATOM 798 C C . ALA A 1 103 ? -5.519 14.679 33.068 1.00 30.54 100 ALA A C 1
ATOM 799 O O . ALA A 1 103 ? -6.507 13.943 33.177 1.00 31.73 100 ALA A O 1
ATOM 801 N N . GLN A 1 104 ? -4.874 14.865 31.895 1.00 31.87 101 GLN A N 1
ATOM 802 C CA . GLN A 1 104 ? -5.389 14.284 30.638 1.00 34.67 101 GLN A CA 1
ATOM 803 C C . GLN A 1 104 ? -5.351 12.765 30.745 1.00 33.47 101 GLN A C 1
ATOM 804 O O . GLN A 1 104 ? -4.303 12.175 31.026 1.00 31.27 101 GLN A O 1
ATOM 810 N N . ASP A 1 105 ? -6.513 12.147 30.623 1.00 33.82 102 ASP A N 1
ATOM 811 C CA . ASP A 1 105 ? -6.687 10.690 30.784 1.00 35.04 102 ASP A CA 1
ATOM 812 C C . ASP A 1 105 ? -6.220 10.202 32.164 1.00 33.80 102 ASP A C 1
ATOM 813 O O . ASP A 1 105 ? -5.886 9.035 32.346 1.00 32.68 102 ASP A O 1
ATOM 818 N N . GLY A 1 106 ? -6.230 11.117 33.135 1.00 32.72 103 GLY A N 1
ATOM 819 C CA . GLY A 1 106 ? -5.878 10.819 34.530 1.00 30.85 103 GLY A CA 1
ATOM 820 C C . GLY A 1 106 ? -7.116 10.695 35.384 1.00 31.20 103 GLY A C 1
ATOM 821 O O . GLY A 1 106 ? -8.214 10.512 34.888 1.00 31.32 103 GLY A O 1
ATOM 822 N N . ALA A 1 107 ? -6.926 10.720 36.689 1.00 28.77 104 ALA A N 1
ATOM 823 C CA . ALA A 1 107 ? -7.985 10.537 37.636 1.00 29.69 104 ALA A CA 1
ATOM 824 C C . ALA A 1 107 ? -7.812 11.654 38.662 1.00 28.74 104 ALA A C 1
ATOM 825 O O . ALA A 1 107 ? -6.719 11.871 39.171 1.00 26.88 104 ALA A O 1
ATOM 827 N N . ILE A 1 108 ? -8.881 12.404 38.927 1.00 28.71 105 ILE A N 1
ATOM 828 C CA . ILE A 1 108 ? -8.777 13.492 39.887 1.00 28.09 105 ILE A CA 1
ATOM 829 C C . ILE A 1 108 ? -9.072 12.991 41.285 1.00 28.52 105 ILE A C 1
ATOM 830 O O . ILE A 1 108 ? -10.108 12.383 41.535 1.00 29.70 105 ILE A O 1
ATOM 835 N N . LEU A 1 109 ? -8.184 13.287 42.214 1.00 27.67 106 LEU A N 1
ATOM 836 C CA . LEU A 1 109 ? -8.401 12.914 43.596 1.00 28.74 106 LEU A CA 1
ATOM 837 C C . LEU A 1 109 ? -8.983 14.112 44.380 1.00 29.62 106 LEU A C 1
ATOM 838 O O . LEU A 1 109 ? -9.936 13.955 45.155 1.00 31.14 106 LEU A O 1
ATOM 851 N N . PRO A 1 111 ? -9.844 18.146 43.080 1.00 30.65 108 PRO A N 1
ATOM 852 C CA . PRO A 1 111 ? -9.773 19.055 41.955 1.00 30.63 108 PRO A CA 1
ATOM 853 C C . PRO A 1 111 ? -8.991 20.305 42.308 1.00 31.61 108 PRO A C 1
ATOM 854 O O . PRO A 1 111 ? -8.959 20.715 43.486 1.00 32.17 108 PRO A O 1
ATOM 858 N N . LEU A 1 112 ? -8.392 20.922 41.293 1.00 31.63 109 LEU A N 1
ATOM 859 C CA . LEU A 1 112 ? -7.543 22.094 41.465 1.00 31.07 109 LEU A CA 1
ATOM 860 C C . LEU A 1 112 ? -8.393 23.284 41.851 1.00 33.64 109 LEU A C 1
ATOM 861 O O . LEU A 1 112 ? -9.302 23.714 41.090 1.00 32.88 109 LEU A O 1
ATOM 866 N N . GLY A 1 113 ? -8.092 23.867 43.017 1.00 33.67 110 GLY A N 1
ATOM 867 C CA . GLY A 1 113 ? -8.842 25.019 43.467 1.00 37.32 110 GLY A CA 1
ATOM 868 C C . GLY A 1 113 ? -8.416 25.469 44.840 1.00 40.23 110 GLY A C 1
ATOM 869 O O . GLY A 1 113 ? -7.337 25.086 45.307 1.00 38.86 110 GLY A O 1
ATOM 870 N N . SER A 1 114 ? -9.283 26.260 45.473 1.00 44.53 111 SER A N 1
ATOM 871 C CA A SER A 1 114 ? -9.001 26.789 46.804 0.50 46.99 111 SER A CA 1
ATOM 872 C CA B SER A 1 114 ? -9.044 26.810 46.810 0.50 47.21 111 SER A CA 1
ATOM 873 C C . SER A 1 114 ? -9.473 25.824 47.883 1.00 48.07 111 SER A C 1
ATOM 874 O O . SER A 1 114 ? -10.550 25.192 47.773 1.00 48.26 111 SER A O 1
ATOM 879 N N . TYR A 1 115 ? -8.657 25.706 48.930 1.00 49.75 112 TYR A N 1
ATOM 880 C CA . TYR A 1 115 ? -9.002 24.865 50.072 1.00 51.40 112 TYR A CA 1
ATOM 881 C C . TYR A 1 115 ? -8.655 25.608 51.371 1.00 55.30 112 TYR A C 1
ATOM 882 O O . TYR A 1 115 ? -7.898 26.588 51.334 1.00 56.09 112 TYR A O 1
ATOM 891 N N . PRO A 1 116 ? -9.190 25.147 52.517 1.00 58.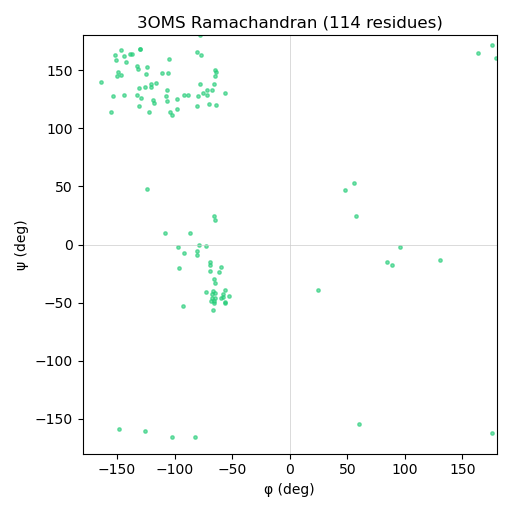57 113 PRO A N 1
ATOM 892 C CA . PRO A 1 116 ? -8.800 25.889 53.747 1.00 61.86 113 PRO A CA 1
ATOM 893 C C . PRO A 1 116 ? -7.264 25.935 53.926 1.00 61.97 113 PRO A C 1
ATOM 894 O O . PRO A 1 116 ? -6.706 26.990 54.265 1.00 63.86 113 PRO A O 1
ATOM 898 N N . PHE A 1 117 ? -6.594 24.828 53.607 1.00 60.13 114 PHE A N 1
ATOM 899 C CA . PHE A 1 117 ? -5.143 24.706 53.792 1.00 59.62 114 PHE A CA 1
ATOM 900 C C . PHE A 1 117 ? -4.281 25.351 52.693 1.00 58.46 114 PHE A C 1
ATOM 901 O O . PHE A 1 117 ? -3.052 25.381 52.826 1.00 58.39 114 PHE A O 1
ATOM 909 N N . SER A 1 118 ? -4.898 25.860 51.617 1.00 57.42 115 SER A N 1
ATOM 910 C CA . SER A 1 118 ? -4.141 26.333 50.445 1.00 55.60 115 SER A CA 1
ATOM 911 C C . SER A 1 118 ? -4.977 27.215 49.527 1.00 55.85 115 SER A C 1
ATOM 912 O O . SER A 1 118 ? -6.134 26.901 49.250 1.00 55.93 115 SER A O 1
ATOM 915 N N . LYS A 1 119 ? -4.366 28.278 49.017 1.00 55.27 116 LYS A N 1
ATOM 916 C CA . LYS A 1 119 ? -5.039 29.143 48.032 1.00 55.94 116 LYS A CA 1
ATOM 917 C C . LYS A 1 119 ? -5.311 28.384 46.731 1.00 51.81 116 LYS A C 1
ATOM 918 O O . LYS A 1 119 ? -6.306 28.622 46.044 1.00 50.42 116 LYS A O 1
ATOM 924 N N . LYS A 1 120 ? -4.403 27.474 46.403 1.00 47.05 117 LYS A N 1
ATOM 925 C CA . LYS A 1 120 ? -4.505 26.734 45.158 1.00 43.94 117 LYS A CA 1
ATOM 926 C C . LYS A 1 120 ? -3.774 25.405 45.294 1.00 40.00 117 LYS A C 1
ATOM 927 O O . LYS A 1 120 ? -2.550 25.372 45.406 1.00 37.71 117 LYS A O 1
ATOM 933 N N . PHE A 1 121 ? -4.550 24.328 45.238 1.00 37.07 118 PHE A N 1
ATOM 934 C CA . PHE A 1 121 ? -4.051 22.955 45.419 1.00 34.06 118 PHE A CA 1
ATOM 935 C C . PHE A 1 121 ? -4.882 21.957 44.640 1.00 32.70 118 PHE A C 1
ATOM 936 O O . PHE A 1 121 ? -6.113 22.107 44.508 1.00 31.55 118 PHE A O 1
ATOM 944 N N . GLY A 1 122 ? -4.221 20.926 44.134 1.00 29.91 119 GLY A N 1
ATOM 945 C CA . GLY A 1 122 ? -4.928 19.799 43.538 1.00 29.54 119 GLY A CA 1
ATOM 946 C C . GLY A 1 122 ? -4.136 18.534 43.653 1.00 28.43 119 GLY A C 1
ATOM 947 O O . GLY A 1 122 ? -2.898 18.562 43.860 1.00 27.83 119 GLY A O 1
ATOM 948 N N . TRP A 1 123 ? -4.821 17.411 43.467 1.00 27.74 120 TRP A N 1
ATOM 949 C CA . TRP A 1 123 ? -4.196 16.090 43.616 1.00 26.69 120 TRP A CA 1
ATOM 950 C C . TRP A 1 123 ? -4.819 15.194 42.563 1.00 26.66 120 TRP A C 1
ATOM 951 O O . TRP A 1 123 ? -6.035 15.141 42.408 1.00 26.84 120 TRP A O 1
ATOM 962 N N . LEU A 1 124 ? -3.975 14.535 41.795 1.00 25.87 121 LEU A N 1
ATOM 963 C CA . LEU A 1 124 ? -4.453 13.637 40.748 1.00 25.23 121 LEU A CA 1
ATOM 964 C C . LEU A 1 124 ? -3.530 12.456 40.573 1.00 25.72 121 LEU A C 1
ATOM 965 O O . LEU A 1 124 ? -2.400 12.448 41.132 1.00 25.47 121 LEU A O 1
ATOM 970 N N . ASN A 1 125 ? -4.011 11.462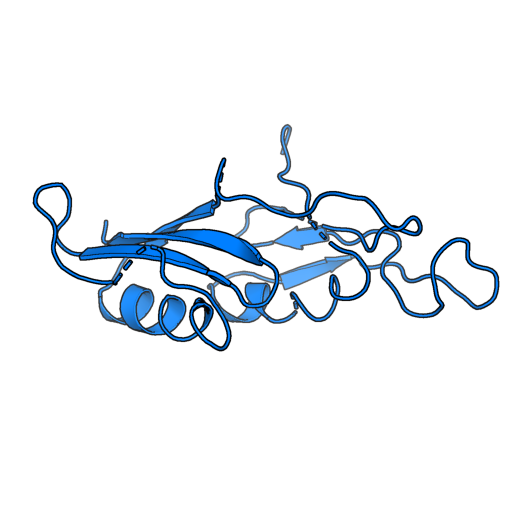 39.826 1.00 25.19 122 ASN A N 1
ATOM 971 C CA . ASN A 1 125 ? -3.146 10.455 39.211 1.00 25.06 122 ASN A CA 1
ATOM 972 C C . ASN A 1 125 ? -3.058 10.708 37.749 1.00 26.02 122 ASN A C 1
ATOM 973 O O . ASN A 1 125 ? -4.068 10.982 37.113 1.00 26.16 122 ASN A O 1
ATOM 978 N N . ASP A 1 126 ? -1.862 10.685 37.181 1.00 25.07 123 ASP A N 1
ATOM 979 C CA . ASP A 1 126 ? -1.757 10.930 35.751 1.00 25.27 123 ASP A CA 1
ATOM 980 C C . ASP A 1 126 ? -2.160 9.670 34.951 1.00 25.47 123 ASP A C 1
ATOM 981 O O . ASP A 1 126 ? -2.551 8.623 35.511 1.00 27.16 123 ASP A O 1
ATOM 986 N N . LYS A 1 127 ? -2.104 9.776 33.641 1.00 28.72 124 LYS A N 1
ATOM 987 C CA . LYS A 1 127 ? -2.530 8.696 32.760 1.00 30.25 124 LYS A CA 1
ATOM 988 C C . LYS A 1 127 ? -1.729 7.407 32.981 1.00 31.22 124 LYS A C 1
ATOM 989 O O . LYS A 1 127 ? -2.123 6.349 32.505 1.00 30.89 124 LYS A O 1
ATOM 995 N N . TYR A 1 128 ? -0.552 7.521 33.594 1.00 30.28 125 TYR A N 1
ATOM 996 C CA . TYR A 1 128 ? 0.271 6.347 33.881 1.00 31.26 125 TYR A CA 1
ATOM 997 C C . TYR A 1 128 ? 0.001 5.775 35.251 1.00 30.69 125 TYR A C 1
ATOM 998 O O . TYR A 1 128 ? 0.578 4.752 35.612 1.00 32.17 125 TYR A O 1
ATOM 1007 N N . GLY A 1 129 ? -0.806 6.466 36.059 1.00 29.43 126 GLY A N 1
ATOM 1008 C CA . GLY A 1 129 ? -1.096 6.069 37.402 1.00 29.78 126 GLY A CA 1
ATOM 1009 C C . GLY A 1 129 ? -0.230 6.721 38.477 1.00 27.41 126 GLY A C 1
ATOM 1010 O O . GLY A 1 129 ? -0.466 6.495 39.680 1.00 27.91 126 GLY A O 1
ATOM 1011 N N . VAL A 1 130 ? 0.718 7.553 38.067 1.00 25.84 127 VAL A N 1
ATOM 1012 C CA . VAL A 1 130 ? 1.620 8.245 38.988 1.00 25.47 127 VAL A CA 1
ATOM 1013 C C . VAL A 1 130 ? 0.889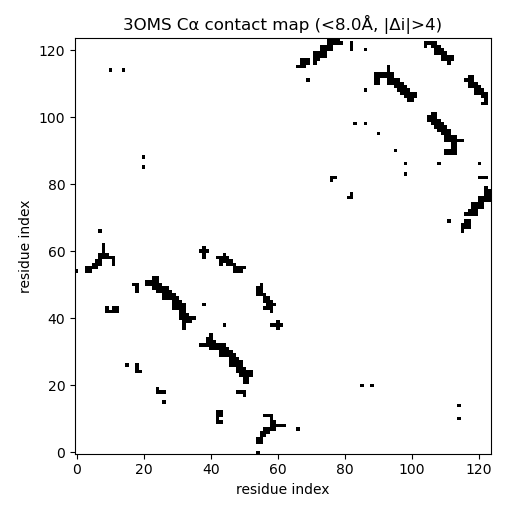 9.398 39.681 1.00 25.25 127 VAL A C 1
ATOM 1014 O O . VAL A 1 130 ? 0.163 10.163 39.011 1.00 23.95 127 VAL A O 1
ATOM 1018 N N . SER A 1 131 ? 0.994 9.466 41.012 1.00 23.43 128 SER A N 1
ATOM 1019 C CA . SER A 1 131 ? 0.214 10.449 41.800 1.00 23.98 128 SER A CA 1
ATOM 1020 C C . SER A 1 131 ? 1.012 11.746 41.999 1.00 25.36 128 SER A C 1
ATOM 1021 O O . SER A 1 131 ? 2.196 11.745 42.487 1.00 25.05 128 SER A O 1
ATOM 1024 N N . TRP A 1 132 ? 0.346 12.847 41.656 1.00 25.93 129 TRP A N 1
ATOM 1025 C CA . TRP A 1 132 ? 0.914 14.185 41.728 1.00 25.77 129 TRP A CA 1
ATOM 1026 C C . TRP A 1 132 ? 0.032 15.127 42.561 1.00 26.88 129 TRP A C 1
ATOM 1027 O O . TRP A 1 132 ? -1.220 15.170 42.411 1.00 25.65 129 TRP A O 1
ATOM 1038 N N . GLN A 1 133 ? 0.698 15.903 43.425 1.00 27.31 130 GLN A N 1
ATOM 1039 C CA . GLN A 1 133 ? 0.040 16.964 44.179 1.00 28.70 130 GLN A CA 1
ATOM 1040 C C . GLN A 1 133 ? 0.678 18.250 43.714 1.00 29.29 130 GLN A C 1
ATOM 1041 O O . GLN A 1 133 ? 1.897 18.341 43.484 1.00 29.60 130 GLN A O 1
ATOM 10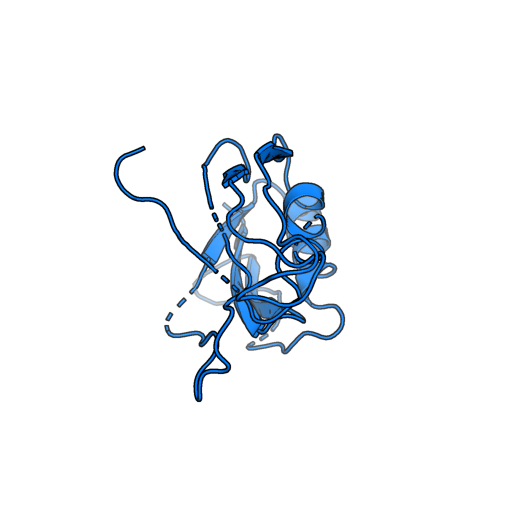47 N N . LEU A 1 134 ? -0.145 19.260 43.544 1.00 30.39 131 LEU A N 1
ATOM 1048 C CA . LEU A 1 134 ? 0.350 20.541 43.043 1.00 31.84 131 LEU A CA 1
ATOM 1049 C C . LEU A 1 134 ? -0.164 21.635 43.931 1.00 32.81 131 LEU A C 1
ATOM 1050 O O . LEU A 1 134 ? -1.322 21.616 44.309 1.00 32.94 131 LEU A O 1
ATOM 1055 N N . THR A 1 135 ? 0.726 22.560 44.305 1.00 34.34 132 THR A N 1
ATOM 1056 C CA . THR A 1 135 ? 0.323 23.668 45.117 1.00 36.75 132 THR A CA 1
ATOM 1057 C C . THR A 1 135 ? 1.034 24.952 44.700 1.00 39.03 132 THR A C 1
ATOM 1058 O O . THR A 1 135 ? 2.070 24.909 44.056 1.00 37.71 132 THR A O 1
ATOM 1062 N N . LEU A 1 136 ? 0.425 26.085 45.029 1.00 42.24 133 LEU A N 1
ATOM 1063 C CA . LEU A 1 136 ? 0.990 27.371 44.684 1.00 46.91 133 LEU A CA 1
ATOM 1064 C C . LEU A 1 136 ? 1.742 27.905 45.922 1.00 50.20 133 LEU A C 1
ATOM 1065 O O . LEU A 1 136 ? 1.159 27.975 47.008 1.00 52.13 133 LEU A O 1
ATOM 1070 N N . ALA A 1 137 ? 3.033 28.234 45.754 1.00 52.43 134 ALA A N 1
ATOM 1071 C CA . ALA A 1 137 ? 3.893 28.739 46.839 1.00 55.04 134 ALA A CA 1
ATOM 1072 C C . ALA A 1 137 ? 3.725 30.236 47.052 1.00 58.34 134 ALA A C 1
ATOM 1073 O O . ALA A 1 137 ? 2.597 30.779 47.013 1.00 61.19 134 ALA A O 1
#

Secondary structure (DSSP, 8-state):
---------S-TTT--TGGGTSTT--EEEEEE--TT-SSPTTSEEEEEEEETTEE-----SS--S-------EEEEESSHHHHHHHHHHHHTT-EE---EEETTEEEEEEEE-TTS-EEEEEE-

Organism: Bacillus cereus (strain ATCC 14579 / DSM 31 / CCUG 7414 / JCM 2152 / NBRC 15305 / NCIMB 9373 / NCTC 2599 / NRRL B-3711) (NCBI:txid226900)

InterPro domains:
  IPR009725 Predicted 3-demethylubiquinone-9 3-methyltransferase [PIRSF021700] (5-134)
  IPR027259 Predicted 3-demethylubiquinone-9 3-methyltransferase, bacterial [PIRSF500687] (5-135)
  IPR028973 PhnB-like [PF06983] (6-132)
  IPR028973 PhnB-like [cd06588] (8-132)
  IPR029068 Glyoxalase/Bleomycin resistance protein/Dihydroxybiphenyl dioxygenase [SSF54593] (6-132)

Radius of gyration: 15.66 Å; Cα contacts (8 Å, |Δi|>4): 251; chains: 1; bounding box: 32×42×34 Å

Solvent-accessible surface area: 7727 Å² total

Nearest PDB structures (foldseek):
  3oms-assembly1_A-2  TM=1.008E+00  e=6.474E-27  Bacillus cereus ATCC 14579
  1u7i-assembly1_B  TM=9.656E-01  e=3.090E-15  Pseudomonas aeruginosa PAO1
  2rk0-assembly1_B  TM=6.688E-01  e=1.015E-04  Parafrankia sp. EAN1pec
  7wsz-assembly1_A  TM=5.103E-01  e=1.647E-01  Homo sapiens
  1bh5-assembly1_B  TM=4.834E-01  e=6.277E-01  Homo sapiens

CATH classification: 3.30.720.100 (+1 more: 3.30.720.110)